Protein AF-A0A7C9HY39-F1 (afdb_monomer)

Mean predicted aligned error: 5.6 Å

Sequence (64 aa):
MRYALINDGVVDNVVECTEEFADRLRTRYQAVVQTEEAGPGWTWDGETFSEPAPEPQPVPENNP

Structure (mmCIF, N/CA/C/O backbone):
data_AF-A0A7C9HY39-F1
#
_entry.id   AF-A0A7C9HY39-F1
#
loop_
_atom_site.group_PDB
_atom_site.id
_atom_site.type_symbol
_atom_site.label_atom_id
_atom_site.label_alt_id
_atom_site.label_comp_id
_atom_site.label_asym_id
_atom_site.label_entity_id
_atom_site.label_seq_id
_atom_site.pdbx_PDB_ins_code
_atom_site.Cartn_x
_atom_site.Cartn_y
_atom_site.Cartn_z
_atom_site.occupancy
_atom_site.B_iso_or_equiv
_atom_site.auth_seq_id
_atom_site.auth_comp_id
_atom_site.auth_asym_id
_atom_site.auth_atom_id
_atom_site.pdbx_PDB_model_num
ATOM 1 N N . MET A 1 1 ? -0.068 3.531 11.519 1.00 94.69 1 MET A N 1
ATOM 2 C CA . MET A 1 1 ? -0.509 2.272 10.884 1.00 94.69 1 MET A CA 1
ATOM 3 C C . MET A 1 1 ? 0.595 1.833 9.942 1.00 94.69 1 MET A C 1
ATOM 5 O O . MET A 1 1 ? 1.249 2.704 9.371 1.00 94.69 1 MET A O 1
ATOM 9 N N . ARG A 1 2 ? 0.818 0.529 9.796 1.00 96.88 2 ARG A N 1
ATOM 10 C CA . ARG A 1 2 ? 1.853 -0.030 8.922 1.00 96.88 2 ARG A CA 1
ATOM 11 C C . ARG A 1 2 ? 1.238 -0.428 7.577 1.00 96.88 2 ARG A C 1
ATOM 13 O O . ARG A 1 2 ? 0.201 -1.083 7.545 1.00 96.88 2 ARG A O 1
ATOM 20 N N . TYR A 1 3 ? 1.848 0.007 6.478 1.00 98.06 3 TYR A N 1
ATOM 21 C CA . TYR A 1 3 ? 1.356 -0.217 5.118 1.00 98.06 3 TYR A CA 1
ATOM 22 C C . TYR A 1 3 ? 2.444 -0.808 4.228 1.00 98.06 3 TYR A C 1
ATOM 24 O O . TYR A 1 3 ? 3.533 -0.240 4.127 1.00 98.06 3 TYR A O 1
ATOM 32 N N . ALA A 1 4 ? 2.128 -1.908 3.549 1.00 98.00 4 ALA A N 1
ATOM 33 C CA . ALA A 1 4 ? 2.936 -2.453 2.469 1.00 98.00 4 ALA A CA 1
ATOM 34 C C . ALA A 1 4 ? 2.677 -1.679 1.174 1.00 98.00 4 ALA A C 1
ATOM 36 O O . ALA A 1 4 ? 1.529 -1.453 0.785 1.00 98.00 4 ALA A O 1
ATOM 37 N N . LEU A 1 5 ? 3.762 -1.283 0.517 1.00 98.19 5 LEU A N 1
ATOM 38 C CA . LEU A 1 5 ? 3.779 -0.617 -0.778 1.00 98.19 5 LEU A CA 1
ATOM 39 C C . LEU A 1 5 ? 4.113 -1.665 -1.833 1.00 98.19 5 LEU A C 1
ATOM 41 O O . LEU A 1 5 ? 5.176 -2.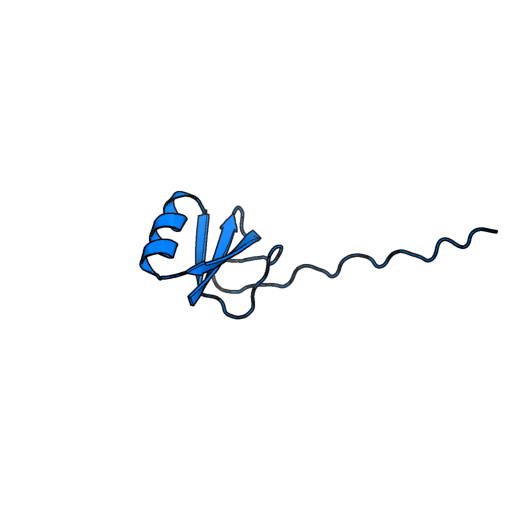278 -1.761 1.00 98.19 5 LEU A O 1
ATOM 45 N N . ILE A 1 6 ? 3.195 -1.903 -2.764 1.00 98.12 6 ILE A N 1
ATOM 46 C CA . ILE A 1 6 ? 3.232 -3.076 -3.640 1.00 98.12 6 ILE A CA 1
ATOM 47 C C . ILE A 1 6 ? 3.305 -2.635 -5.100 1.00 98.12 6 ILE A C 1
ATOM 49 O O . ILE A 1 6 ? 2.491 -1.817 -5.544 1.00 98.12 6 ILE A O 1
ATOM 53 N N . ASN A 1 7 ? 4.239 -3.219 -5.847 1.00 97.31 7 ASN A N 1
ATOM 54 C CA . ASN A 1 7 ? 4.335 -3.121 -7.301 1.00 97.31 7 ASN A CA 1
ATOM 55 C C . ASN A 1 7 ? 4.505 -4.514 -7.901 1.00 97.31 7 ASN A C 1
ATOM 57 O O . ASN A 1 7 ? 5.231 -5.342 -7.362 1.00 97.31 7 ASN A O 1
ATOM 61 N N . ASP A 1 8 ? 3.793 -4.776 -8.997 1.00 95.69 8 ASP A N 1
ATOM 62 C CA . ASP A 1 8 ? 3.838 -6.052 -9.720 1.00 95.69 8 ASP A CA 1
ATOM 63 C C . ASP A 1 8 ? 3.591 -7.272 -8.812 1.00 95.69 8 ASP A C 1
ATOM 65 O O . ASP A 1 8 ? 4.187 -8.334 -8.968 1.00 95.69 8 ASP A O 1
ATOM 69 N N . GLY A 1 9 ? 2.696 -7.103 -7.830 1.00 96.00 9 GLY A N 1
ATOM 70 C CA . GLY A 1 9 ? 2.356 -8.137 -6.853 1.00 96.00 9 GLY A CA 1
ATOM 71 C C . GLY A 1 9 ? 3.433 -8.402 -5.798 1.00 96.00 9 GLY A C 1
ATOM 72 O O . GLY A 1 9 ? 3.299 -9.357 -5.045 1.00 96.00 9 GLY A O 1
ATOM 73 N N . VAL A 1 10 ? 4.484 -7.585 -5.699 1.00 97.31 10 VAL A N 1
ATOM 74 C CA . VAL A 1 10 ? 5.558 -7.731 -4.705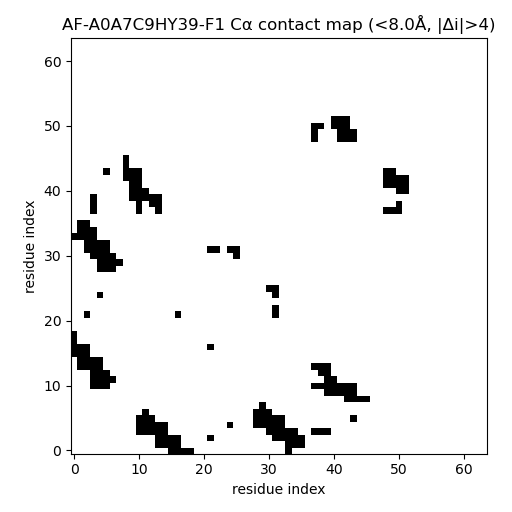 1.00 97.31 10 VAL A CA 1
ATOM 75 C C . VAL A 1 10 ? 5.616 -6.504 -3.800 1.00 97.31 10 VAL A C 1
ATOM 77 O O . VAL A 1 10 ? 5.464 -5.369 -4.248 1.00 97.31 10 VAL A O 1
ATOM 80 N N . VAL A 1 11 ? 5.819 -6.724 -2.502 1.00 97.75 11 VAL A N 1
ATOM 81 C CA . VAL A 1 11 ? 6.032 -5.664 -1.516 1.00 97.75 11 VAL A CA 1
ATOM 82 C C . VAL A 1 11 ? 7.419 -5.064 -1.737 1.00 97.75 11 VAL A C 1
ATOM 84 O O . VAL A 1 11 ? 8.431 -5.672 -1.395 1.00 97.75 11 VAL A O 1
ATOM 87 N N . ASP A 1 12 ? 7.468 -3.846 -2.264 1.00 97.06 12 ASP A N 1
ATOM 88 C CA . ASP A 1 12 ? 8.711 -3.093 -2.442 1.00 97.06 12 ASP A CA 1
ATOM 89 C C . ASP A 1 12 ? 9.239 -2.579 -1.103 1.00 97.06 12 ASP A C 1
ATOM 91 O O . ASP A 1 12 ? 10.439 -2.597 -0.831 1.00 97.06 12 ASP A O 1
ATOM 95 N N . ASN A 1 13 ? 8.337 -2.061 -0.266 1.00 97.12 13 ASN A N 1
ATOM 96 C CA . ASN A 1 13 ? 8.693 -1.469 1.015 1.00 97.12 13 ASN A CA 1
ATOM 97 C C . ASN A 1 13 ? 7.506 -1.470 1.981 1.00 97.12 13 ASN A C 1
ATOM 99 O O . ASN A 1 13 ? 6.352 -1.604 1.577 1.00 97.12 13 ASN A O 1
ATOM 103 N N . VAL A 1 14 ? 7.790 -1.255 3.262 1.00 97.50 14 VAL A N 1
ATOM 104 C CA . VAL A 1 14 ? 6.776 -1.095 4.298 1.00 97.50 14 VAL A CA 1
ATOM 105 C C . VAL A 1 14 ? 7.021 0.199 5.057 1.00 97.50 14 VAL A C 1
ATOM 107 O O . VAL A 1 14 ? 8.146 0.497 5.451 1.00 97.50 14 VAL A O 1
ATOM 110 N N . VAL A 1 15 ? 5.962 0.980 5.255 1.00 97.44 15 VAL A N 1
ATOM 111 C CA . VAL A 1 15 ? 6.039 2.298 5.892 1.00 97.44 15 VAL A CA 1
ATOM 112 C C . VAL A 1 15 ? 5.025 2.434 7.015 1.00 97.44 15 VAL A C 1
ATOM 114 O O . VAL A 1 15 ? 3.902 1.938 6.925 1.00 97.44 15 VAL A O 1
ATOM 117 N N . GLU A 1 16 ? 5.403 3.156 8.064 1.00 97.44 16 GLU A N 1
ATOM 118 C CA . GLU A 1 16 ? 4.485 3.566 9.121 1.00 97.44 16 GLU A CA 1
ATOM 119 C C . GLU A 1 16 ? 3.998 4.988 8.858 1.00 97.44 16 GLU A C 1
ATOM 121 O O . GLU A 1 16 ? 4.778 5.939 8.835 1.00 97.44 16 GLU A O 1
ATOM 126 N N . CYS A 1 17 ? 2.697 5.143 8.626 1.00 96.50 17 CYS A N 1
ATOM 127 C CA . CYS A 1 17 ? 2.103 6.442 8.338 1.00 96.50 17 CYS A CA 1
ATOM 128 C C . CYS A 1 17 ? 0.619 6.507 8.734 1.00 96.50 17 CYS A C 1
ATOM 130 O O . CYS A 1 17 ? 0.054 5.564 9.308 1.00 96.50 17 CYS A O 1
ATOM 132 N N . THR A 1 18 ? 0.006 7.666 8.490 1.00 97.50 18 THR A N 1
ATOM 133 C CA . THR A 1 18 ? -1.442 7.870 8.594 1.00 97.50 18 THR A CA 1
ATOM 134 C C . THR A 1 18 ? -2.147 7.331 7.350 1.00 97.50 18 THR A C 1
ATOM 136 O O . THR A 1 18 ? -1.539 7.216 6.287 1.00 97.50 18 THR A O 1
ATOM 139 N N . GLU A 1 19 ? -3.443 7.040 7.467 1.00 96.56 19 GLU A N 1
ATOM 140 C CA . GLU A 1 19 ? -4.275 6.626 6.328 1.00 96.56 19 GLU A CA 1
ATOM 141 C C . GLU A 1 19 ? -4.255 7.667 5.196 1.00 96.56 19 GLU A C 1
ATOM 143 O O . GLU A 1 19 ? -3.996 7.320 4.050 1.00 96.56 19 GLU A O 1
ATOM 148 N N . GLU A 1 20 ? -4.368 8.960 5.521 1.00 97.06 20 GLU A N 1
ATOM 149 C CA . GLU A 1 20 ? -4.298 10.043 4.525 1.00 97.06 20 GLU A CA 1
ATOM 150 C C . GLU A 1 20 ? -2.982 10.031 3.724 1.00 97.06 20 GLU A C 1
ATOM 152 O O . GLU A 1 20 ? -2.964 10.295 2.520 1.00 97.06 20 GLU A O 1
ATOM 157 N N . PHE A 1 21 ? -1.854 9.706 4.364 1.00 96.75 21 PHE A N 1
ATOM 158 C CA . PHE A 1 21 ? -0.585 9.589 3.650 1.00 96.75 21 PHE A CA 1
ATOM 159 C C . PHE A 1 21 ? -0.532 8.319 2.792 1.00 96.75 21 PHE A C 1
ATOM 161 O O . PHE A 1 21 ? -0.043 8.374 1.663 1.00 96.75 21 PHE A O 1
ATOM 168 N N . ALA A 1 22 ? -1.068 7.200 3.285 1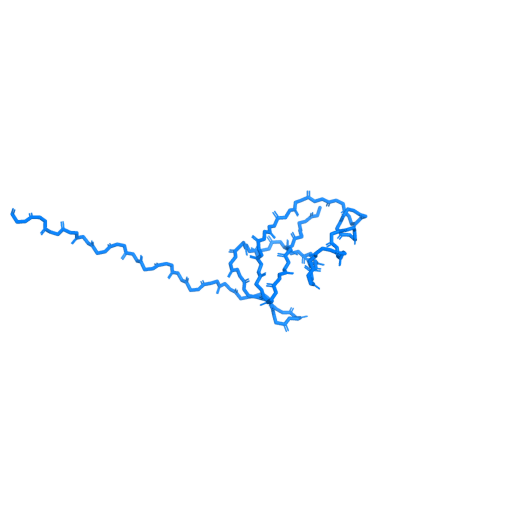.00 96.75 22 ALA A N 1
ATOM 169 C CA . ALA A 1 22 ? -1.175 5.958 2.524 1.00 96.75 22 ALA A CA 1
ATOM 170 C C . ALA A 1 22 ? -2.034 6.134 1.257 1.00 96.75 22 ALA A C 1
ATOM 172 O O . ALA A 1 22 ? -1.643 5.672 0.184 1.00 96.75 22 ALA A O 1
ATOM 173 N N . ASP A 1 23 ? -3.135 6.883 1.342 1.00 96.81 23 ASP A N 1
ATOM 174 C CA . ASP A 1 23 ? -3.987 7.230 0.200 1.00 96.81 23 ASP A CA 1
ATOM 175 C C . ASP A 1 23 ? -3.200 7.954 -0.894 1.00 96.81 23 ASP A C 1
ATOM 177 O O . ASP A 1 23 ? -3.326 7.639 -2.079 1.00 96.81 23 ASP A O 1
ATOM 181 N N . ARG A 1 24 ? -2.314 8.878 -0.507 1.00 97.50 24 ARG A N 1
ATOM 182 C CA . ARG A 1 24 ? -1.436 9.584 -1.451 1.00 97.50 24 ARG A CA 1
ATOM 183 C C .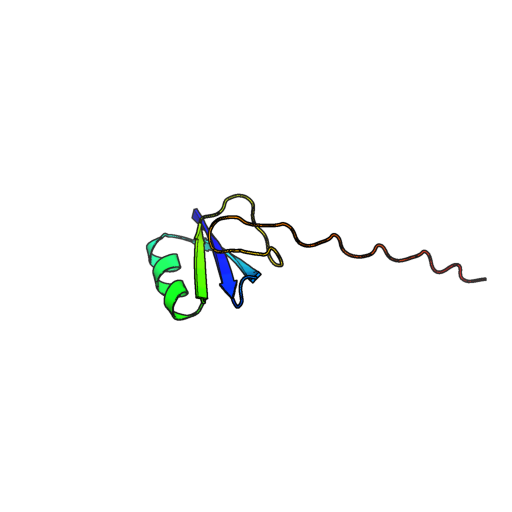 ARG A 1 24 ? -0.419 8.659 -2.116 1.00 97.50 24 ARG A C 1
ATOM 185 O O . ARG A 1 24 ? 0.003 8.940 -3.232 1.00 97.50 24 ARG A O 1
ATOM 192 N N . LEU A 1 25 ? -0.011 7.569 -1.467 1.00 96.62 25 LEU A N 1
A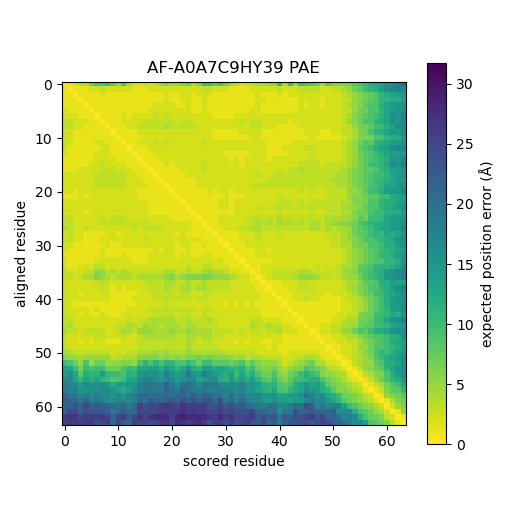TOM 193 C CA . LEU A 1 25 ? 0.915 6.597 -2.055 1.00 96.62 25 LEU A CA 1
ATOM 194 C C . LEU A 1 25 ? 0.241 5.717 -3.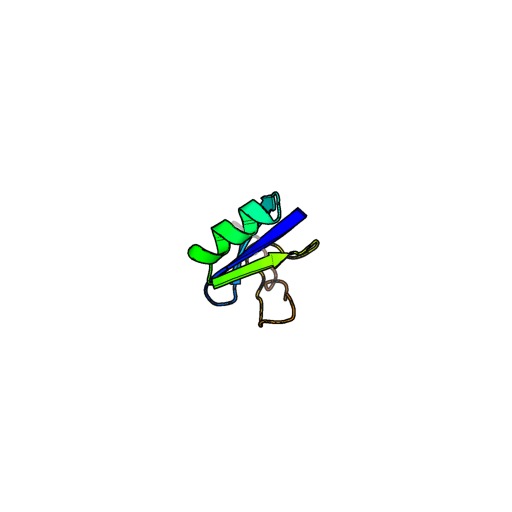115 1.00 96.62 25 LEU A C 1
ATOM 196 O O . LEU A 1 25 ? 0.930 5.242 -4.019 1.00 96.62 25 LEU A O 1
ATOM 200 N N . ARG A 1 26 ? -1.092 5.571 -3.089 1.00 95.19 26 ARG A N 1
ATOM 201 C CA . ARG A 1 26 ? -1.845 4.813 -4.108 1.00 95.19 26 ARG A CA 1
ATOM 202 C C . ARG A 1 26 ? -1.780 5.422 -5.509 1.00 95.19 26 ARG A C 1
ATOM 204 O O . ARG A 1 26 ? -2.124 4.757 -6.474 1.00 95.19 26 ARG A O 1
ATOM 211 N N . THR A 1 27 ? -1.304 6.661 -5.658 1.00 96.19 27 THR A N 1
ATOM 212 C CA . THR A 1 27 ? -1.024 7.239 -6.984 1.00 96.19 27 THR A CA 1
ATOM 213 C C . THR A 1 27 ? 0.323 6.795 -7.561 1.00 96.19 27 THR A C 1
ATOM 215 O O . THR A 1 27 ? 0.609 7.090 -8.718 1.00 96.19 27 THR A O 1
ATOM 218 N N . ARG A 1 28 ? 1.188 6.165 -6.754 1.00 95.81 28 ARG A N 1
ATOM 219 C CA . ARG A 1 28 ? 2.555 5.764 -7.130 1.00 95.81 28 ARG A CA 1
ATOM 220 C C . ARG A 1 28 ? 2.770 4.252 -7.102 1.00 95.81 28 ARG A C 1
ATOM 222 O O . ARG A 1 28 ? 3.599 3.767 -7.863 1.00 95.81 28 ARG A O 1
ATOM 229 N N . TYR A 1 29 ? 2.067 3.544 -6.228 1.00 96.81 29 TYR A N 1
ATOM 230 C CA . TYR A 1 29 ? 2.142 2.092 -6.089 1.00 96.81 29 TYR A CA 1
ATOM 231 C C . TYR A 1 29 ? 0.865 1.453 -6.616 1.00 96.81 29 TYR A C 1
ATOM 233 O O . TYR A 1 29 ? -0.212 2.035 -6.479 1.00 96.81 29 TYR A O 1
ATOM 241 N N . GLN A 1 30 ? 0.978 0.254 -7.184 1.00 96.88 30 GLN A N 1
ATOM 242 C CA . GLN A 1 30 ? -0.184 -0.491 -7.676 1.00 96.88 30 GLN A CA 1
ATOM 243 C C . GLN A 1 30 ? -1.148 -0.856 -6.539 1.00 96.88 30 GLN A C 1
ATOM 245 O O . GLN A 1 30 ? -2.364 -0.809 -6.725 1.00 96.88 30 GLN A O 1
ATOM 250 N N . ALA A 1 31 ? -0.619 -1.169 -5.351 1.00 96.81 31 ALA A N 1
ATOM 251 C CA . ALA A 1 31 ? -1.419 -1.347 -4.147 1.00 96.81 31 ALA A CA 1
ATOM 252 C C . ALA A 1 31 ? -0.718 -0.792 -2.899 1.00 96.81 31 ALA A C 1
ATOM 254 O O . ALA A 1 31 ? 0.508 -0.777 -2.787 1.00 96.81 31 ALA A O 1
ATOM 255 N N . VAL A 1 32 ? -1.535 -0.327 -1.953 1.00 97.62 32 VAL A N 1
ATOM 256 C CA . VAL A 1 32 ? -1.106 0.111 -0.620 1.00 97.62 32 VAL A CA 1
ATOM 257 C C . VAL A 1 32 ? -2.053 -0.518 0.387 1.00 97.62 32 VAL A C 1
ATOM 259 O O . VAL A 1 32 ? -3.216 -0.112 0.482 1.00 97.62 32 VAL A O 1
ATOM 262 N N . VAL A 1 33 ? -1.560 -1.531 1.095 1.00 97.44 33 VAL A N 1
ATOM 263 C CA . VAL A 1 33 ? -2.369 -2.421 1.937 1.00 97.44 33 VAL A CA 1
ATOM 264 C C . VAL A 1 33 ? -1.857 -2.355 3.367 1.00 97.44 33 VAL A C 1
ATOM 266 O O . VAL A 1 33 ? -0.654 -2.460 3.606 1.00 97.44 33 VAL A O 1
ATOM 269 N N . GLN A 1 34 ? -2.762 -2.145 4.322 1.00 97.44 34 GLN A N 1
ATOM 270 C CA . GLN A 1 34 ? -2.404 -2.151 5.736 1.00 97.44 34 GLN A CA 1
ATOM 271 C C . GLN A 1 34 ? -2.014 -3.572 6.153 1.00 97.44 34 GLN A C 1
ATOM 273 O O . GLN A 1 34 ? -2.709 -4.528 5.822 1.00 97.44 34 GLN A O 1
ATOM 278 N N . THR A 1 35 ? -0.907 -3.718 6.870 1.00 96.19 35 THR A N 1
ATOM 279 C CA . THR A 1 35 ? -0.409 -5.024 7.309 1.00 96.19 35 THR A CA 1
ATOM 280 C C . THR A 1 35 ? 0.455 -4.874 8.547 1.00 96.19 35 THR A C 1
ATOM 282 O O . THR A 1 35 ? 1.226 -3.923 8.653 1.00 96.19 35 THR A O 1
ATOM 285 N 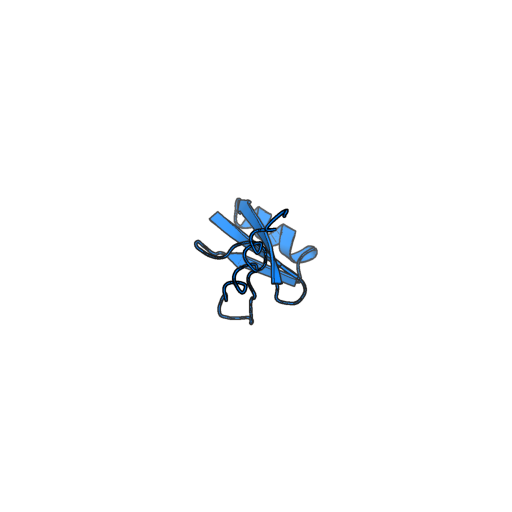N . GLU A 1 36 ? 0.344 -5.821 9.471 1.00 95.12 36 GLU A N 1
ATOM 286 C CA . GLU A 1 36 ? 1.201 -5.892 10.657 1.00 95.12 36 GLU A CA 1
ATOM 287 C C . GLU A 1 36 ? 2.415 -6.801 10.410 1.00 95.12 36 GLU A C 1
ATOM 289 O O . GLU A 1 36 ? 3.457 -6.597 11.027 1.00 95.12 36 GLU A O 1
ATOM 294 N N . GLU A 1 37 ? 2.344 -7.730 9.446 1.00 93.00 37 GLU A N 1
ATOM 295 C CA . GLU A 1 37 ? 3.314 -8.829 9.302 1.00 93.00 37 GLU A CA 1
ATOM 296 C C . GLU A 1 37 ? 4.179 -8.734 8.039 1.00 93.00 37 GLU A C 1
ATOM 298 O O . GLU A 1 37 ? 5.392 -8.910 8.125 1.00 93.00 37 GLU A O 1
ATOM 303 N N . ALA A 1 38 ? 3.617 -8.349 6.888 1.00 96.06 38 ALA A N 1
ATOM 304 C CA . ALA A 1 3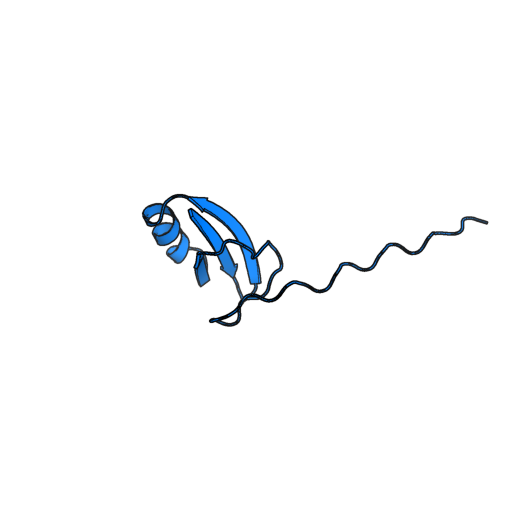8 ? 4.336 -8.447 5.613 1.00 96.06 38 ALA A CA 1
ATOM 305 C C . ALA A 1 38 ? 5.604 -7.581 5.572 1.00 96.06 38 ALA A C 1
ATOM 307 O O . ALA A 1 38 ? 5.662 -6.512 6.178 1.00 96.06 38 ALA A O 1
ATOM 308 N N . GLY A 1 39 ? 6.627 -8.017 4.844 1.00 95.88 39 GLY A N 1
ATOM 309 C CA . GLY A 1 39 ? 7.893 -7.302 4.679 1.00 95.88 39 GLY A CA 1
ATOM 310 C C . GLY A 1 39 ? 8.260 -7.090 3.210 1.00 95.88 39 GLY A C 1
ATOM 311 O O . GLY A 1 39 ? 7.583 -7.613 2.326 1.00 95.88 39 GLY A O 1
ATOM 312 N N . PRO A 1 40 ? 9.338 -6.341 2.926 1.00 95.75 40 PRO A N 1
ATOM 313 C CA . PRO A 1 40 ? 9.889 -6.252 1.576 1.00 95.75 40 PRO A CA 1
ATOM 314 C C . PRO A 1 40 ? 10.175 -7.641 0.984 1.00 95.75 40 PRO A C 1
ATOM 316 O O . PRO A 1 40 ? 10.642 -8.534 1.690 1.00 95.75 40 PRO A O 1
ATOM 319 N N . GLY A 1 41 ? 9.880 -7.824 -0.302 1.00 95.38 41 GLY A N 1
ATOM 320 C CA . GLY A 1 41 ? 10.037 -9.089 -1.025 1.00 95.38 41 GLY A CA 1
ATOM 321 C C . GLY A 1 41 ? 8.876 -10.079 -0.872 1.00 95.38 41 GLY A C 1
ATOM 322 O O . GLY A 1 41 ? 8.839 -11.072 -1.593 1.00 95.38 41 GLY A O 1
ATOM 323 N N . TRP A 1 42 ? 7.911 -9.821 0.016 1.00 97.12 42 TRP A N 1
ATOM 324 C CA . TRP A 1 42 ? 6.703 -10.643 0.116 1.00 97.12 42 TRP A CA 1
ATOM 325 C C . TRP A 1 42 ? 5.823 -10.471 -1.122 1.00 97.12 42 TRP A C 1
ATOM 327 O O . TRP A 1 42 ? 5.773 -9.393 -1.711 1.00 97.12 42 TRP A O 1
ATOM 337 N N . THR A 1 43 ? 5.099 -11.516 -1.510 1.00 97.19 43 THR A N 1
ATOM 338 C CA . THR A 1 43 ? 4.130 -11.456 -2.614 1.00 97.19 43 THR A CA 1
ATOM 339 C C . THR A 1 43 ? 2.735 -11.126 -2.081 1.00 97.19 43 THR A C 1
ATOM 341 O O . THR A 1 43 ? 2.366 -11.584 -1.002 1.00 97.19 43 THR A O 1
ATOM 344 N N . TRP A 1 44 ? 1.963 -10.344 -2.833 1.00 97.12 44 TRP A N 1
ATOM 345 C CA . TRP A 1 44 ? 0.562 -10.011 -2.588 1.00 97.12 44 TRP A CA 1
ATOM 346 C C . TRP A 1 44 ? -0.282 -10.419 -3.798 1.00 97.12 44 TRP A C 1
ATOM 348 O O . TRP A 1 44 ? -0.060 -9.930 -4.906 1.00 97.12 44 TRP A O 1
ATOM 358 N N . ASP A 1 45 ? -1.264 -11.292 -3.587 1.00 95.25 45 ASP A N 1
ATOM 359 C CA . ASP A 1 45 ? -2.146 -11.831 -4.636 1.00 95.25 45 ASP A CA 1
ATOM 360 C C . ASP A 1 45 ? -3.480 -11.069 -4.781 1.00 95.25 45 ASP A C 1
ATOM 362 O O . ASP A 1 45 ? -4.326 -11.436 -5.596 1.00 95.25 45 ASP A O 1
ATOM 366 N N . GLY A 1 46 ? -3.668 -9.990 -4.015 1.00 93.50 46 GLY A N 1
ATOM 367 C CA . GLY A 1 46 ? -4.929 -9.251 -3.931 1.00 93.50 46 GLY A CA 1
ATOM 368 C C . GLY A 1 46 ? -5.706 -9.497 -2.638 1.00 93.50 46 GLY A C 1
ATOM 369 O O . GLY A 1 46 ? -6.576 -8.687 -2.318 1.00 93.50 46 GLY A O 1
ATOM 370 N N . GLU A 1 47 ? -5.375 -10.551 -1.886 1.00 94.56 47 GLU A N 1
ATOM 371 C CA . GLU A 1 47 ? -6.079 -10.930 -0.653 1.00 94.56 47 GLU A CA 1
ATOM 372 C C . GLU A 1 47 ? -5.132 -11.325 0.495 1.00 94.56 47 GLU A C 1
ATOM 374 O O . GLU A 1 47 ? -5.392 -10.991 1.652 1.00 94.56 47 GLU A O 1
ATOM 379 N N . THR A 1 48 ? -4.020 -11.995 0.190 1.00 95.69 48 THR A N 1
ATOM 380 C CA . THR A 1 48 ? -3.086 -12.600 1.143 1.00 95.69 48 THR A CA 1
ATOM 381 C C . THR A 1 48 ? -1.627 -12.253 0.828 1.00 95.69 48 THR A C 1
ATOM 383 O O . THR A 1 48 ? -1.201 -12.154 -0.325 1.00 95.69 48 THR A O 1
ATOM 386 N N . PHE A 1 49 ? -0.825 -12.095 1.886 1.00 97.19 49 PHE A N 1
ATOM 387 C CA . PHE A 1 49 ? 0.626 -11.957 1.784 1.00 97.19 49 PHE A CA 1
ATOM 388 C C . PHE A 1 49 ? 1.320 -13.317 1.902 1.00 97.19 49 PHE A C 1
ATOM 390 O O . PHE A 1 49 ? 0.982 -14.114 2.774 1.00 97.19 49 PHE A O 1
ATOM 397 N N . SER A 1 50 ? 2.325 -13.560 1.063 1.00 96.69 50 SER A N 1
ATOM 398 C CA . SER A 1 50 ? 3.182 -14.750 1.122 1.00 96.69 50 SER A CA 1
ATOM 399 C C . SER A 1 50 ? 4.640 -14.355 1.330 1.00 96.69 50 SER A C 1
ATOM 401 O O . SER A 1 50 ? 5.158 -13.492 0.618 1.00 96.69 50 SER A O 1
ATOM 403 N N . GLU A 1 51 ? 5.296 -14.990 2.301 1.00 95.62 51 GLU A N 1
ATOM 404 C CA . GLU A 1 51 ? 6.721 -14.797 2.577 1.00 95.62 51 GLU A CA 1
ATOM 405 C C . GLU A 1 51 ? 7.585 -15.180 1.367 1.00 95.62 51 GLU A C 1
ATOM 407 O O . GLU A 1 51 ? 7.288 -16.169 0.686 1.00 95.62 51 GLU A O 1
ATOM 412 N N . PRO A 1 52 ? 8.673 -14.437 1.091 1.00 91.31 52 PRO A N 1
ATOM 413 C CA . PRO A 1 52 ? 9.646 -14.866 0.103 1.00 91.31 52 PRO A CA 1
ATOM 414 C C . PRO A 1 52 ? 10.319 -16.165 0.556 1.00 91.31 52 PRO A C 1
ATOM 416 O O . PRO A 1 52 ? 10.490 -16.422 1.750 1.00 91.31 52 PRO A O 1
ATOM 419 N N . ALA A 1 53 ? 10.757 -16.974 -0.411 1.00 86.62 53 ALA A N 1
ATOM 420 C CA . ALA A 1 53 ? 11.598 -18.123 -0.106 1.00 86.62 53 ALA A CA 1
ATOM 421 C C . ALA A 1 53 ? 12.869 -17.654 0.634 1.00 86.62 53 ALA A C 1
ATOM 423 O O . ALA A 1 53 ? 13.439 -16.624 0.261 1.00 86.62 53 ALA A O 1
ATOM 424 N N . PRO A 1 54 ? 13.329 -18.390 1.662 1.00 81.56 54 PRO A N 1
ATOM 425 C CA . PRO A 1 54 ? 14.539 -18.027 2.383 1.00 81.56 54 PRO A CA 1
ATOM 426 C C . PRO A 1 54 ? 15.732 -17.968 1.426 1.00 81.56 54 PRO A C 1
ATOM 428 O O . PRO A 1 54 ? 15.866 -18.807 0.530 1.00 81.56 54 PRO A O 1
ATOM 431 N N . GLU A 1 55 ? 16.609 -16.985 1.630 1.00 79.56 55 GLU A N 1
ATOM 432 C CA . GLU A 1 55 ? 17.827 -16.866 0.833 1.00 79.56 55 GLU A CA 1
ATOM 433 C C . GLU A 1 55 ? 18.698 -18.128 0.994 1.00 79.56 55 GLU A C 1
ATOM 435 O O . GLU A 1 55 ? 18.795 -18.683 2.098 1.00 79.56 55 GLU A O 1
ATOM 440 N N . PRO A 1 56 ? 19.352 -18.608 -0.082 1.00 80.06 56 PRO A N 1
ATOM 441 C CA . PRO A 1 56 ? 20.302 -19.705 0.022 1.00 80.06 56 PRO A CA 1
ATOM 442 C C . PRO A 1 56 ? 21.409 -19.342 1.014 1.00 80.06 56 PRO A C 1
ATOM 444 O O . PRO A 1 56 ? 22.072 -18.315 0.870 1.00 80.06 56 PRO A O 1
ATOM 447 N N . GLN A 1 57 ? 21.633 -20.193 2.015 1.00 82.19 57 GLN A N 1
ATOM 448 C CA . GLN A 1 57 ? 22.754 -20.000 2.932 1.00 82.19 57 GLN A CA 1
ATOM 449 C C . GLN A 1 57 ? 24.075 -20.139 2.157 1.00 82.19 57 GLN A C 1
ATOM 451 O O . GLN A 1 57 ? 24.184 -21.034 1.309 1.00 82.19 57 GLN A O 1
ATOM 456 N N . PRO A 1 58 ? 25.088 -19.296 2.430 1.00 81.50 58 PRO A N 1
ATOM 457 C CA . PRO A 1 58 ? 26.396 -19.461 1.819 1.00 81.50 58 PRO A CA 1
ATOM 458 C C . PRO A 1 58 ? 26.953 -20.838 2.190 1.00 81.50 58 PRO A C 1
ATOM 460 O O . PRO A 1 58 ? 27.012 -21.205 3.366 1.00 81.50 58 PRO A O 1
ATOM 463 N N . VAL A 1 59 ? 27.357 -21.616 1.186 1.00 81.38 59 VAL A N 1
ATOM 464 C CA . VAL A 1 59 ? 28.120 -22.842 1.432 1.00 81.38 59 VAL A CA 1
ATOM 465 C C . VAL A 1 59 ? 29.479 -22.448 2.027 1.00 81.38 59 VAL A C 1
ATOM 467 O O . VAL A 1 59 ? 30.093 -21.507 1.522 1.00 81.38 59 VAL A O 1
ATOM 470 N N . PRO A 1 60 ? 29.968 -23.115 3.088 1.00 80.50 60 PRO A N 1
ATOM 471 C CA . PRO A 1 60 ? 31.307 -22.856 3.599 1.00 80.50 60 PRO A CA 1
ATOM 472 C C . PRO A 1 60 ? 32.330 -23.097 2.485 1.00 80.50 60 PRO A C 1
ATOM 474 O O . PRO A 1 60 ? 32.463 -24.218 1.988 1.00 80.50 60 PRO A O 1
ATOM 477 N N . GLU A 1 61 ? 33.041 -22.048 2.075 1.00 79.62 61 GLU A N 1
ATOM 478 C CA . GLU A 1 61 ? 34.178 -22.168 1.168 1.00 79.62 61 GLU A CA 1
ATOM 479 C C . GLU A 1 61 ? 35.321 -22.818 1.956 1.00 79.62 61 GLU A C 1
ATOM 481 O O . GLU A 1 61 ? 36.037 -22.166 2.715 1.00 79.62 61 GLU A O 1
ATOM 486 N N . ASN A 1 62 ? 35.445 -24.144 1.850 1.00 78.12 62 ASN A N 1
ATOM 487 C CA . ASN A 1 62 ? 36.606 -24.861 2.364 1.00 78.12 62 ASN A CA 1
ATOM 488 C C . ASN A 1 62 ? 37.824 -24.427 1.539 1.00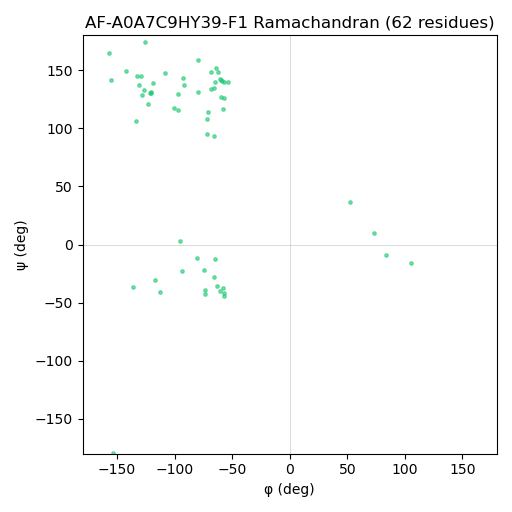 78.12 62 ASN A C 1
ATOM 490 O O . ASN A 1 62 ? 38.076 -24.989 0.475 1.00 78.12 62 ASN A O 1
ATOM 494 N N . ASN A 1 63 ? 38.549 -23.415 2.014 1.00 68.00 63 ASN A N 1
ATOM 495 C CA . ASN A 1 63 ? 39.855 -23.053 1.476 1.00 68.00 63 ASN A CA 1
ATOM 496 C C . ASN A 1 63 ? 40.868 -24.152 1.879 1.00 68.00 63 ASN A C 1
ATOM 498 O O . ASN A 1 63 ? 41.066 -24.337 3.086 1.00 68.00 63 ASN A O 1
ATOM 502 N N . PRO A 1 64 ? 41.431 -24.921 0.924 1.00 73.44 64 PRO A N 1
ATOM 503 C CA . PRO A 1 64 ? 42.373 -26.008 1.198 1.00 73.44 64 PRO A CA 1
ATOM 504 C C . PRO A 1 64 ? 43.747 -25.527 1.685 1.00 73.44 64 PRO A C 1
ATOM 506 O O . PRO A 1 64 ? 44.147 -24.385 1.358 1.00 73.44 64 PRO A O 1
#

pLDDT: mean 93.25, std 7.04, range [68.0, 98.19]

Nearest PDB structures (foldseek):
  7ypx-assembly1_c  TM=6.638E-01  e=1.817E-01  uncultured cyanophage
  6ehr-assembly1_D  TM=4.451E-01  e=9.638E+00  Homo sapiens

Solvent-accessible surface area (backbone atoms only — not comparable to full-atom values): 3992 Å² total; per-residue (Å²): 90,41,31,37,35,22,49,96,46,26,21,72,40,66,46,80,47,53,70,74,57,49,60,63,44,48,82,78,28,83,40,65,44,79,45,95,76,79,49,60,61,17,36,42,82,88,85,55,78,40,82,57,80,80,77,82,74,83,74,83,79,81,80,129

Foldseek 3Di:
DKKFFAAPQFGQAIDDDDPVVLVVSVVPGVDIGDDDDDGGGWGHPPPDTHDDDDDDDDDPPPDD

Radius of gyration: 15.67 Å; Cα contacts (8 Å, |Δi|>4): 105; chains: 1; bounding box: 48×36×21 Å

Organism: NCBI:txid2682977

Secondary structure (DSSP, 8-state):
-EEEEEETTEEEEEEE--HHHHHHHTTTSSEEEE-SS--TT-EE-SS-EEPPPPPPPPPP----